Protein AF-A0A0Q9EBS8-F1 (afdb_monomer)

Solvent-accessible surface area (backbone atoms only — not comparable to full-atom values): 7338 Å² total; per-residue (Å²): 90,38,40,33,41,34,58,77,47,69,50,97,87,55,41,30,35,36,37,41,36,40,36,51,99,90,49,75,50,76,49,60,51,66,49,45,66,67,62,55,43,52,34,17,52,41,26,46,68,44,80,28,43,65,83,48,65,36,61,43,74,39,72,37,99,60,88,86,45,52,30,23,41,36,44,33,44,38,24,81,41,98,86,33,53,25,29,43,33,45,36,40,35,38,52,58,59,92,91,57,51,45,73,49,76,53,72,34,77,38,55,43,71,48,45,20,48,50,11,52,53,45,42,56,43,60,76,70,63,60,52,69,46,79,48,72,120

Structure (mmCIF, N/CA/C/O backbone):
data_AF-A0A0Q9EBS8-F1
#
_entry.id   AF-A0A0Q9EBS8-F1
#
loop_
_atom_site.group_PDB
_atom_site.id
_atom_site.type_symbol
_atom_site.label_atom_id
_atom_site.label_alt_id
_atom_site.label_comp_id
_atom_site.label_asym_id
_atom_site.label_entity_id
_atom_site.label_seq_id
_atom_site.pdbx_PDB_ins_code
_atom_site.Cartn_x
_atom_site.Cartn_y
_atom_site.Cartn_z
_atom_site.occupancy
_atom_site.B_iso_or_equiv
_atom_site.auth_seq_id
_atom_site.auth_comp_id
_atom_site.auth_asym_id
_atom_site.auth_atom_id
_atom_site.pdbx_PDB_model_num
ATOM 1 N N . MET A 1 1 ? -12.350 -4.636 0.056 1.00 90.31 1 MET A N 1
ATOM 2 C CA . MET A 1 1 ? -11.564 -4.380 -1.173 1.00 90.31 1 MET A CA 1
ATOM 3 C C . MET A 1 1 ? -10.613 -5.537 -1.409 1.00 90.31 1 MET A C 1
ATOM 5 O O . MET A 1 1 ? -9.926 -5.917 -0.472 1.00 90.31 1 MET A O 1
ATOM 9 N N . LYS A 1 2 ? -10.554 -6.061 -2.632 1.00 95.19 2 LYS A N 1
ATOM 10 C CA . LYS A 1 2 ? -9.521 -6.998 -3.068 1.00 95.19 2 LYS A CA 1
ATOM 11 C C . LYS A 1 2 ? -8.324 -6.219 -3.598 1.00 95.19 2 LYS A C 1
ATOM 13 O O . LYS A 1 2 ? -8.499 -5.296 -4.391 1.00 95.19 2 LYS A O 1
ATOM 18 N N . LEU A 1 3 ? -7.128 -6.584 -3.156 1.00 96.50 3 LEU A N 1
ATOM 19 C CA . LEU A 1 3 ? -5.865 -6.015 -3.612 1.00 96.50 3 LEU A CA 1
ATOM 20 C C . LEU A 1 3 ? -5.011 -7.114 -4.224 1.00 96.50 3 LEU A C 1
ATOM 22 O O . LEU A 1 3 ? -4.864 -8.185 -3.642 1.00 96.50 3 LEU A O 1
ATOM 26 N N . ARG A 1 4 ? -4.418 -6.837 -5.379 1.00 97.75 4 ARG A N 1
ATOM 27 C CA . ARG A 1 4 ? -3.381 -7.675 -5.970 1.00 97.75 4 ARG A CA 1
ATOM 28 C C . ARG A 1 4 ? -2.208 -6.816 -6.401 1.00 97.75 4 ARG A C 1
ATOM 30 O O . ARG A 1 4 ? -2.409 -5.801 -7.059 1.00 97.75 4 ARG A O 1
ATOM 37 N N . ILE A 1 5 ? -0.998 -7.230 -6.054 1.00 97.69 5 ILE A N 1
ATOM 38 C CA . ILE A 1 5 ? 0.237 -6.557 -6.456 1.00 97.69 5 ILE A CA 1
ATOM 39 C C . ILE A 1 5 ? 1.069 -7.558 -7.243 1.00 97.69 5 ILE A C 1
ATOM 41 O O . ILE A 1 5 ? 1.314 -8.663 -6.772 1.00 97.69 5 ILE A O 1
ATOM 45 N N . VAL A 1 6 ? 1.490 -7.171 -8.444 1.00 98.00 6 VAL A N 1
ATOM 46 C CA . VAL A 1 6 ? 2.331 -8.001 -9.309 1.00 98.00 6 VAL A CA 1
ATOM 47 C C . VAL A 1 6 ? 3.641 -7.278 -9.578 1.00 98.00 6 VAL A C 1
ATOM 49 O O . VAL A 1 6 ? 3.629 -6.174 -10.128 1.00 98.00 6 VAL A O 1
ATOM 52 N N . LYS A 1 7 ? 4.768 -7.905 -9.243 1.00 97.56 7 LYS A N 1
ATOM 53 C CA . LYS A 1 7 ? 6.100 -7.451 -9.643 1.00 97.56 7 LYS A CA 1
ATOM 54 C C . LYS A 1 7 ? 6.273 -7.702 -11.138 1.00 97.56 7 LYS A C 1
ATOM 56 O O . LYS A 1 7 ? 6.135 -8.825 -11.617 1.00 97.56 7 LYS A O 1
ATOM 61 N N . ARG A 1 8 ? 6.503 -6.634 -11.898 1.00 96.75 8 ARG A N 1
ATOM 62 C CA . ARG A 1 8 ? 6.651 -6.679 -13.361 1.00 96.75 8 ARG A CA 1
ATOM 63 C C . ARG A 1 8 ? 8.101 -6.716 -13.789 1.00 96.75 8 ARG A C 1
ATOM 65 O O . ARG A 1 8 ? 8.423 -7.367 -14.779 1.00 96.75 8 ARG A O 1
ATOM 72 N N . TRP A 1 9 ? 8.944 -6.021 -13.045 1.00 96.12 9 TRP A N 1
ATOM 73 C CA . TRP A 1 9 ? 10.348 -5.863 -13.355 1.00 96.12 9 TRP A CA 1
ATOM 74 C C . TRP A 1 9 ? 11.113 -5.450 -12.096 1.00 96.12 9 TRP A C 1
ATOM 76 O O . TRP A 1 9 ? 10.516 -4.951 -11.138 1.00 96.12 9 TRP A O 1
ATOM 86 N N . GLN A 1 10 ? 12.420 -5.680 -12.102 1.00 95.94 10 GLN A N 1
ATOM 87 C CA . GLN A 1 10 ? 13.341 -5.261 -11.060 1.00 95.94 10 GLN A CA 1
ATOM 88 C C . GLN A 1 10 ? 14.638 -4.784 -11.718 1.00 95.94 10 GLN A C 1
ATOM 90 O O . GLN A 1 10 ? 15.146 -5.465 -12.611 1.00 95.94 10 GLN A O 1
ATOM 95 N N . ASP A 1 11 ? 15.133 -3.633 -11.276 1.00 95.75 11 ASP A N 1
ATOM 96 C CA . ASP A 1 11 ? 16.417 -3.065 -11.680 1.00 95.75 11 ASP A CA 1
ATOM 97 C C . ASP A 1 11 ? 17.576 -3.665 -10.870 1.00 95.75 11 ASP A C 1
ATOM 99 O O . ASP A 1 11 ? 17.385 -4.232 -9.787 1.00 95.75 11 ASP A O 1
ATOM 103 N N . ASP A 1 12 ? 18.798 -3.468 -11.359 1.00 94.25 12 ASP A N 1
ATOM 104 C CA . ASP A 1 12 ? 20.033 -3.899 -10.699 1.00 94.25 12 ASP A CA 1
ATOM 105 C C . ASP A 1 12 ? 20.261 -3.181 -9.353 1.00 94.25 12 ASP A C 1
ATOM 107 O O . ASP A 1 12 ? 20.932 -3.717 -8.469 1.00 94.25 12 ASP A O 1
ATOM 111 N N . ASP A 1 13 ? 19.685 -1.986 -9.166 1.00 94.62 13 ASP A N 1
ATOM 112 C CA . ASP A 1 13 ? 19.756 -1.214 -7.917 1.00 94.62 13 ASP A CA 1
ATOM 113 C C . ASP A 1 13 ? 18.703 -1.630 -6.866 1.00 94.62 13 ASP A C 1
ATOM 115 O O . ASP A 1 13 ? 18.681 -1.096 -5.755 1.00 94.62 13 ASP A O 1
ATOM 119 N N . GLY A 1 14 ? 17.843 -2.599 -7.199 1.00 93.69 14 GLY A N 1
ATOM 120 C CA . GLY A 1 14 ? 16.781 -3.100 -6.330 1.00 93.69 14 GLY A CA 1
ATOM 121 C C . GLY A 1 14 ? 15.448 -2.357 -6.438 1.00 93.69 14 GLY A C 1
ATOM 122 O O . GLY A 1 14 ? 14.499 -2.740 -5.748 1.00 93.69 14 GLY A O 1
ATOM 123 N N . MET A 1 15 ? 15.328 -1.340 -7.294 1.00 96.12 15 MET A N 1
ATOM 124 C CA . MET A 1 15 ? 14.039 -0.735 -7.621 1.00 96.12 15 MET A CA 1
ATOM 125 C C . MET A 1 15 ? 13.142 -1.757 -8.328 1.00 96.12 15 MET A C 1
ATOM 127 O O . MET A 1 15 ? 13.577 -2.482 -9.219 1.00 96.12 15 MET A O 1
ATOM 131 N N . VAL A 1 16 ? 11.865 -1.811 -7.957 1.00 96.56 16 VAL A N 1
ATOM 132 C CA . VAL A 1 16 ? 10.878 -2.714 -8.557 1.00 96.56 16 VAL A CA 1
ATOM 133 C C . VAL A 1 16 ? 9.777 -1.935 -9.261 1.00 96.56 16 VAL A C 1
ATOM 135 O O . VAL A 1 16 ? 9.266 -0.945 -8.737 1.00 96.56 16 VAL A O 1
ATOM 138 N N . GLU A 1 17 ? 9.370 -2.413 -10.436 1.00 96.25 17 GLU A N 1
ATOM 139 C CA . GLU A 1 17 ? 8.110 -2.013 -11.061 1.00 96.25 17 GLU A CA 1
ATOM 140 C C . GLU A 1 17 ? 6.997 -2.907 -10.522 1.00 96.25 17 GLU A C 1
ATOM 142 O O . GLU A 1 17 ? 6.994 -4.124 -10.737 1.00 96.25 17 GLU A O 1
ATOM 147 N N . LEU A 1 18 ? 6.029 -2.298 -9.847 1.00 96.88 18 LEU A N 1
ATOM 148 C CA . LEU A 1 18 ? 4.858 -2.977 -9.323 1.00 96.88 18 LEU A CA 1
ATOM 149 C C . LEU A 1 18 ? 3.610 -2.535 -10.073 1.00 96.88 18 LEU A C 1
ATOM 151 O O . LEU A 1 18 ? 3.428 -1.372 -10.436 1.00 96.88 18 LEU A O 1
ATOM 155 N N . GLU A 1 19 ? 2.708 -3.484 -10.265 1.00 96.81 19 GLU A N 1
ATOM 156 C CA . GLU A 1 19 ? 1.376 -3.232 -10.772 1.00 96.81 19 GLU A CA 1
ATOM 157 C C . GLU A 1 19 ? 0.338 -3.607 -9.724 1.00 96.81 19 GLU A C 1
ATOM 159 O O . GLU A 1 19 ? 0.179 -4.780 -9.385 1.00 96.81 19 GLU A O 1
ATOM 164 N N . LEU A 1 20 ? -0.388 -2.602 -9.243 1.00 96.38 20 LEU A N 1
ATOM 165 C CA . LEU A 1 20 ? -1.472 -2.764 -8.291 1.00 96.38 20 LEU A CA 1
ATOM 166 C C . LEU A 1 20 ? -2.806 -2.830 -9.025 1.00 96.38 20 LEU A C 1
ATOM 168 O O . LEU A 1 20 ? -3.160 -1.941 -9.799 1.00 96.38 20 LEU A O 1
ATOM 172 N N . HIS A 1 21 ? -3.541 -3.894 -8.741 1.00 96.62 21 HIS A N 1
ATOM 173 C CA . HIS A 1 21 ? -4.935 -4.086 -9.096 1.00 96.62 21 HIS A CA 1
ATOM 174 C C . HIS A 1 21 ? -5.740 -3.987 -7.819 1.00 96.62 21 HIS A C 1
ATOM 176 O O . HIS A 1 21 ? -5.418 -4.634 -6.820 1.00 96.62 21 HIS A O 1
ATOM 182 N N . ALA A 1 22 ? -6.785 -3.184 -7.851 1.00 95.50 22 ALA A N 1
ATOM 183 C CA . ALA A 1 22 ? -7.632 -3.009 -6.697 1.00 95.50 22 ALA A CA 1
ATOM 184 C C . ALA A 1 22 ? -9.091 -2.987 -7.131 1.00 95.50 22 ALA A C 1
ATOM 186 O O . ALA A 1 22 ? -9.456 -2.335 -8.110 1.00 95.50 22 ALA A O 1
ATOM 187 N N . GLU A 1 23 ? -9.902 -3.756 -6.416 1.00 94.56 23 GLU A N 1
ATOM 188 C CA . GLU A 1 23 ? -11.279 -4.042 -6.788 1.00 94.56 23 GLU A CA 1
ATOM 189 C C . GLU A 1 23 ? -12.188 -3.956 -5.560 1.00 94.56 23 GLU A C 1
ATOM 191 O O . GLU A 1 23 ? -11.889 -4.428 -4.457 1.00 94.56 23 GLU A O 1
ATOM 196 N N . THR A 1 24 ? -13.323 -3.312 -5.757 1.00 89.94 24 THR A N 1
ATOM 197 C CA . THR A 1 24 ? -14.466 -3.290 -4.851 1.00 89.94 24 THR A CA 1
ATOM 198 C C . THR A 1 24 ? -15.679 -3.807 -5.617 1.00 89.94 24 THR A C 1
ATOM 200 O O . THR A 1 24 ? -15.575 -4.149 -6.790 1.00 89.94 24 THR A O 1
ATOM 203 N N . ARG A 1 25 ? -16.850 -3.831 -4.979 1.00 88.56 25 ARG A N 1
ATOM 204 C CA . ARG A 1 25 ? -18.089 -4.230 -5.654 1.00 88.56 25 ARG A CA 1
ATOM 205 C C . ARG A 1 25 ? -18.393 -3.386 -6.900 1.00 88.56 25 ARG A C 1
ATOM 207 O O . ARG A 1 25 ? -18.914 -3.920 -7.872 1.00 88.56 25 ARG A O 1
ATOM 214 N N . ASP A 1 26 ? -18.080 -2.093 -6.846 1.00 90.12 26 ASP A N 1
ATOM 215 C CA . ASP A 1 26 ? -18.542 -1.115 -7.837 1.00 90.12 26 ASP A CA 1
ATOM 216 C C . ASP A 1 26 ? -17.402 -0.535 -8.691 1.00 90.12 26 ASP A C 1
ATOM 218 O O . ASP A 1 26 ? -17.650 0.086 -9.723 1.00 90.12 26 ASP A O 1
ATOM 222 N N . TYR A 1 27 ? -16.148 -0.740 -8.282 1.00 89.25 27 TYR A N 1
ATOM 223 C CA . TYR A 1 27 ? -14.978 -0.117 -8.901 1.00 89.25 27 TYR A CA 1
ATOM 224 C C . TYR A 1 27 ? -13.830 -1.104 -9.046 1.00 89.25 27 TYR A C 1
ATOM 226 O O . TYR A 1 27 ? -13.535 -1.850 -8.114 1.00 89.25 27 TYR A O 1
ATOM 234 N N . ALA A 1 28 ? -13.121 -1.018 -10.170 1.00 92.38 28 ALA A N 1
ATOM 235 C CA . ALA A 1 28 ? -11.846 -1.681 -10.389 1.00 92.38 28 ALA A CA 1
ATOM 236 C C . ALA A 1 28 ? -10.838 -0.676 -10.955 1.00 92.38 28 ALA A C 1
ATOM 238 O O . ALA A 1 28 ? -11.171 0.130 -11.826 1.00 92.38 28 ALA A O 1
ATOM 239 N N . THR A 1 29 ? -9.601 -0.727 -10.471 1.00 93.12 29 THR A N 1
ATOM 240 C CA . THR A 1 29 ? -8.505 0.091 -10.988 1.00 93.12 29 THR A CA 1
ATOM 241 C C . THR A 1 29 ? -7.221 -0.715 -11.110 1.00 93.12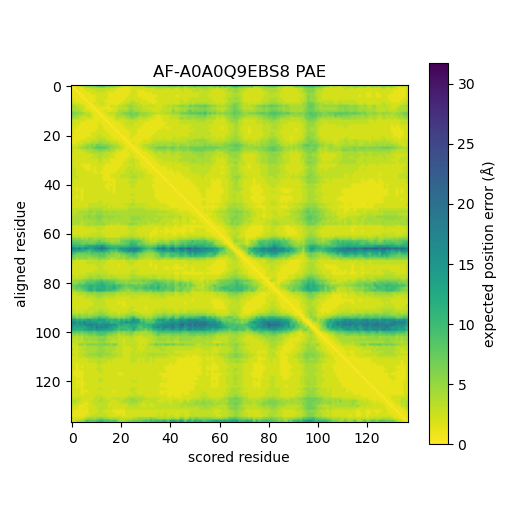 29 THR A C 1
ATOM 243 O O . THR A 1 29 ? -7.001 -1.698 -10.399 1.00 93.12 29 THR A O 1
ATOM 246 N N . ARG A 1 30 ? -6.364 -0.274 -12.030 1.00 93.69 30 ARG A N 1
ATOM 247 C CA . ARG A 1 30 ? -5.026 -0.805 -12.264 1.00 93.69 30 ARG A CA 1
ATOM 248 C C . ARG A 1 30 ? -4.063 0.366 -12.372 1.00 93.69 30 ARG A C 1
ATOM 250 O O . ARG A 1 30 ? -4.256 1.238 -13.217 1.00 93.69 30 ARG A O 1
ATOM 257 N N . SER A 1 31 ? -3.007 0.352 -11.569 1.00 92.69 31 SER A N 1
ATOM 258 C CA . SER A 1 31 ? -1.955 1.366 -11.608 1.00 92.69 31 SER A CA 1
ATOM 259 C C . SER A 1 31 ? -0.581 0.721 -11.550 1.00 92.69 31 SER A C 1
ATOM 261 O O . SER A 1 31 ? -0.393 -0.295 -10.884 1.00 92.69 31 SER A O 1
ATOM 263 N N . ARG A 1 32 ? 0.384 1.324 -12.243 1.00 92.88 32 ARG A N 1
ATOM 264 C CA . ARG A 1 32 ? 1.799 0.951 -12.167 1.00 92.88 32 ARG A CA 1
ATOM 265 C C . ARG A 1 32 ? 2.561 2.000 -11.383 1.00 92.88 32 ARG A C 1
ATOM 267 O O . ARG A 1 32 ? 2.184 3.169 -11.408 1.00 92.88 32 ARG A O 1
ATOM 274 N N . PHE A 1 33 ? 3.600 1.580 -10.683 1.00 93.44 33 PHE A N 1
ATOM 275 C CA . PHE A 1 33 ? 4.495 2.470 -9.958 1.00 93.44 33 PHE A CA 1
ATOM 276 C C . PHE A 1 33 ? 5.842 1.790 -9.735 1.00 93.44 33 PHE A C 1
ATOM 278 O O . PHE A 1 33 ? 5.955 0.566 -9.797 1.00 93.44 33 PHE A O 1
ATOM 285 N N . TYR A 1 34 ? 6.851 2.610 -9.471 1.00 94.44 34 TYR A N 1
ATOM 286 C CA . TYR A 1 34 ? 8.197 2.168 -9.140 1.00 94.44 34 TYR A CA 1
ATOM 287 C C . TYR A 1 34 ? 8.452 2.474 -7.668 1.00 94.44 34 TYR A C 1
ATOM 289 O O . TYR A 1 34 ? 8.036 3.524 -7.179 1.00 94.44 34 TYR A O 1
ATOM 297 N N . THR A 1 35 ? 9.080 1.550 -6.951 1.00 96.00 35 THR A N 1
ATOM 298 C CA . THR A 1 35 ? 9.417 1.726 -5.534 1.00 96.00 35 THR A CA 1
ATOM 299 C C . THR A 1 35 ? 10.621 0.870 -5.167 1.00 96.00 35 THR A C 1
ATOM 301 O O . THR A 1 35 ? 11.018 -0.009 -5.929 1.00 96.00 35 THR A O 1
ATOM 304 N N . TYR A 1 36 ? 11.170 1.097 -3.979 1.00 96.12 36 TYR A N 1
ATOM 305 C CA . TYR A 1 36 ? 12.125 0.185 -3.366 1.00 96.12 36 TYR A CA 1
ATOM 306 C C . TYR A 1 36 ? 11.401 -0.693 -2.330 1.00 96.12 36 TYR A C 1
ATOM 308 O O . TYR A 1 36 ? 10.543 -0.188 -1.594 1.00 96.12 36 TYR A O 1
ATOM 316 N N . PRO A 1 37 ? 11.716 -2.001 -2.241 1.00 95.25 37 PRO A N 1
ATOM 317 C CA . PRO A 1 37 ? 11.043 -2.914 -1.316 1.00 95.25 37 PRO A CA 1
ATOM 318 C C . PRO A 1 37 ? 11.066 -2.473 0.155 1.00 95.25 37 PRO A C 1
ATOM 320 O O . PRO A 1 37 ? 10.123 -2.764 0.886 1.00 95.25 37 PRO A O 1
ATOM 323 N N . ASP A 1 38 ? 12.088 -1.735 0.598 1.00 96.88 38 ASP A N 1
ATOM 324 C CA . ASP A 1 38 ? 12.203 -1.219 1.969 1.00 96.88 38 ASP A CA 1
ATOM 325 C C . ASP A 1 38 ? 11.126 -0.171 2.303 1.00 96.88 38 ASP A C 1
ATOM 327 O O . ASP A 1 38 ? 10.614 -0.134 3.426 1.00 96.88 38 ASP A O 1
ATOM 331 N N . ARG A 1 39 ? 10.728 0.654 1.325 1.00 97.00 39 ARG A N 1
ATOM 332 C CA . ARG A 1 39 ? 9.638 1.626 1.492 1.00 97.00 39 ARG A CA 1
ATOM 333 C C . ARG A 1 39 ? 8.302 0.921 1.660 1.00 97.00 39 ARG A C 1
ATOM 335 O O . ARG A 1 39 ? 7.522 1.285 2.542 1.00 97.00 39 ARG A O 1
ATOM 342 N N . LEU A 1 40 ? 8.059 -0.1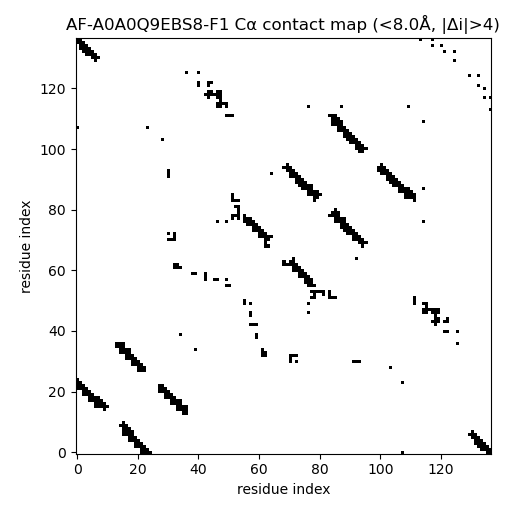06 0.848 1.00 96.69 40 LEU A N 1
ATOM 343 C CA . LEU A 1 40 ? 6.852 -0.916 0.956 1.00 96.69 40 LEU A CA 1
ATOM 344 C C . LEU A 1 40 ? 6.840 -1.740 2.252 1.00 96.69 40 LEU A C 1
ATOM 346 O O . LEU A 1 40 ? 5.796 -1.852 2.890 1.00 96.69 40 LEU A O 1
ATOM 350 N N . MET A 1 41 ? 8.003 -2.235 2.688 1.00 98.06 41 MET A N 1
ATOM 351 C CA . MET A 1 41 ? 8.166 -2.943 3.960 1.00 98.06 41 MET A CA 1
ATOM 352 C C . MET A 1 41 ? 7.835 -2.048 5.156 1.00 98.06 41 MET A C 1
ATOM 354 O O . MET A 1 41 ? 7.102 -2.457 6.054 1.00 98.06 41 MET A O 1
ATOM 358 N N . ARG A 1 42 ? 8.314 -0.797 5.159 1.00 98.38 42 ARG A N 1
ATOM 359 C CA . ARG A 1 42 ? 7.985 0.173 6.214 1.00 98.38 42 ARG A CA 1
ATOM 360 C C . ARG A 1 42 ? 6.480 0.377 6.335 1.00 98.38 42 ARG A C 1
ATOM 362 O O . ARG A 1 42 ? 5.939 0.274 7.429 1.00 98.38 42 ARG A O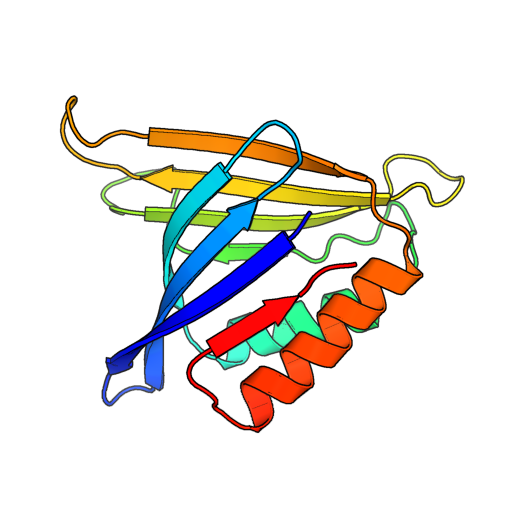 1
ATOM 369 N N . PHE A 1 43 ? 5.807 0.599 5.209 1.00 98.44 43 PHE A N 1
ATOM 370 C CA . PHE A 1 43 ? 4.355 0.723 5.190 1.00 98.44 43 PHE A CA 1
ATOM 371 C C . PHE A 1 43 ? 3.656 -0.552 5.681 1.00 98.44 43 PHE A C 1
ATOM 373 O O . PHE A 1 43 ? 2.700 -0.470 6.447 1.00 98.44 43 PHE A O 1
ATOM 380 N N . ALA A 1 44 ? 4.136 -1.734 5.286 1.00 98.38 44 ALA A N 1
ATOM 381 C CA . ALA A 1 44 ? 3.571 -3.000 5.741 1.00 98.38 44 ALA A CA 1
ATOM 382 C C . ALA A 1 44 ? 3.638 -3.140 7.273 1.00 98.38 44 ALA A C 1
ATOM 384 O O . ALA A 1 44 ? 2.647 -3.534 7.887 1.00 98.38 44 ALA A O 1
ATOM 385 N N . HIS A 1 45 ? 4.749 -2.738 7.897 1.00 98.62 45 HIS A N 1
ATOM 386 C CA . HIS A 1 45 ? 4.865 -2.683 9.357 1.00 98.62 45 HIS A CA 1
ATOM 387 C C . HIS A 1 45 ? 3.932 -1.644 9.989 1.00 98.62 45 HIS A C 1
ATOM 389 O O . HIS A 1 45 ? 3.247 -1.961 10.957 1.00 98.62 45 HIS A O 1
ATOM 395 N N . GLU A 1 46 ? 3.814 -0.446 9.410 1.00 98.50 46 GLU A N 1
ATOM 396 C CA . GLU A 1 46 ? 2.856 0.562 9.888 1.00 98.50 46 GLU A CA 1
ATOM 397 C C . GLU A 1 46 ? 1.402 0.052 9.848 1.00 98.50 46 GLU A C 1
ATOM 399 O O . GLU A 1 46 ? 0.599 0.401 10.711 1.00 98.50 46 GLU A O 1
ATOM 404 N N . LEU A 1 47 ? 1.047 -0.798 8.875 1.00 98.38 47 LEU A N 1
ATOM 405 C CA . LEU A 1 47 ? -0.262 -1.456 8.835 1.00 98.38 47 LEU A CA 1
ATOM 406 C C . LEU A 1 47 ? -0.419 -2.536 9.913 1.00 98.38 47 LEU A C 1
ATOM 408 O O . LEU A 1 47 ? -1.515 -2.687 10.455 1.00 98.38 47 LEU A O 1
ATOM 412 N N . VAL A 1 48 ? 0.640 -3.288 10.230 1.00 98.56 48 VAL A N 1
ATOM 413 C CA . VAL A 1 48 ? 0.627 -4.257 11.342 1.00 98.56 48 VAL A CA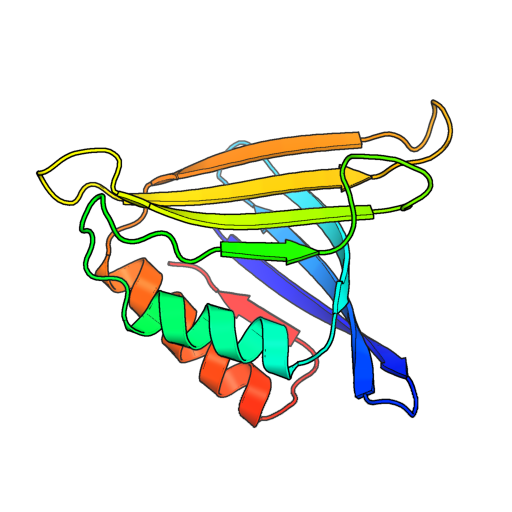 1
ATOM 414 C C . VAL A 1 48 ? 0.353 -3.547 12.666 1.00 98.56 48 VAL A C 1
ATOM 416 O O . VAL A 1 48 ? -0.472 -4.024 13.440 1.00 98.56 48 VAL A O 1
ATOM 419 N N . ASP A 1 49 ? 0.974 -2.388 12.877 1.00 97.94 49 ASP A N 1
ATOM 420 C CA . ASP A 1 49 ? 0.866 -1.617 14.119 1.00 97.94 49 ASP A CA 1
ATOM 421 C C . ASP A 1 49 ? -0.352 -0.675 14.158 1.00 97.94 49 ASP A C 1
ATOM 423 O O . ASP A 1 49 ? -0.567 0.030 15.146 1.00 97.94 49 ASP A O 1
ATOM 427 N N . PHE A 1 50 ? -1.170 -0.651 13.100 1.00 97.75 50 PHE A N 1
ATOM 428 C CA . PHE A 1 50 ? -2.356 0.200 13.025 1.00 97.75 50 PHE A CA 1
ATOM 429 C C . PHE A 1 50 ? -3.351 -0.148 14.141 1.00 97.75 50 PHE A C 1
ATOM 431 O O . PHE A 1 50 ? -3.917 -1.241 14.164 1.00 97.75 50 PHE A O 1
ATOM 438 N N . SER A 1 51 ? -3.596 0.795 15.050 1.00 96.06 51 SER A N 1
ATOM 439 C CA . SER A 1 51 ? -4.424 0.597 16.245 1.00 96.06 51 SER A CA 1
ATOM 440 C C . SER A 1 51 ? -5.887 1.010 16.056 1.00 96.06 51 SER A C 1
ATOM 442 O O . SER A 1 51 ? -6.730 0.721 16.904 1.00 96.06 51 SER A O 1
ATOM 444 N N . GLY A 1 52 ? -6.202 1.697 14.953 1.00 94.94 52 GLY A N 1
ATOM 445 C CA . GLY A 1 52 ? -7.512 2.316 14.736 1.00 94.94 52 GLY A CA 1
ATOM 446 C C . GLY A 1 52 ? -7.671 3.661 15.450 1.00 94.94 52 GLY A C 1
ATOM 447 O O . GLY A 1 52 ? -8.778 4.195 15.522 1.00 94.94 52 GLY A O 1
ATOM 448 N N . ALA A 1 53 ? -6.585 4.238 15.973 1.00 94.75 53 ALA A N 1
ATOM 449 C CA . ALA A 1 53 ? -6.605 5.597 16.488 1.00 94.75 53 ALA A CA 1
ATOM 450 C C . ALA A 1 53 ? -6.638 6.603 15.329 1.00 94.75 53 ALA A C 1
ATOM 452 O O . ALA A 1 53 ? -5.985 6.431 14.302 1.00 94.75 53 ALA A O 1
ATOM 453 N N . THR A 1 54 ? -7.329 7.732 15.499 1.00 92.56 54 THR A N 1
ATOM 454 C CA . THR A 1 54 ? -7.352 8.796 14.475 1.00 92.56 54 THR A CA 1
ATOM 455 C C . THR A 1 54 ? -5.988 9.457 14.259 1.00 92.56 54 THR A C 1
ATOM 457 O O . THR A 1 54 ? -5.819 10.194 13.290 1.00 92.56 54 THR A O 1
ATOM 460 N N . ALA A 1 55 ? -5.037 9.249 15.173 1.00 93.19 55 ALA A N 1
ATOM 461 C CA . ALA A 1 55 ? -3.652 9.684 15.023 1.00 93.19 55 ALA A CA 1
ATOM 462 C C . ALA A 1 55 ? -2.839 8.752 14.108 1.00 93.19 55 ALA A C 1
ATOM 464 O O . ALA A 1 55 ? -1.838 9.194 13.548 1.00 93.19 55 ALA A O 1
ATOM 465 N N . ASP A 1 56 ? -3.285 7.507 13.914 1.00 93.81 56 ASP A N 1
ATOM 466 C CA . ASP A 1 56 ? -2.614 6.558 13.037 1.00 93.81 56 ASP A CA 1
ATOM 467 C C . ASP A 1 56 ? -2.820 6.981 11.581 1.00 93.81 56 ASP A C 1
ATOM 469 O O . ASP A 1 56 ? -3.945 7.214 11.114 1.00 93.81 56 ASP A O 1
ATOM 473 N N . ARG A 1 57 ? -1.703 7.115 10.862 1.00 94.00 57 ARG A N 1
ATOM 474 C CA . ARG A 1 57 ? -1.669 7.532 9.458 1.00 94.00 57 ARG A CA 1
ATOM 475 C C . ARG A 1 57 ? -0.696 6.695 8.604 1.00 94.00 57 ARG A C 1
ATOM 477 O O . ARG A 1 57 ? 0.104 7.310 7.898 1.00 94.00 57 ARG A O 1
ATOM 484 N N . PRO A 1 58 ? -0.743 5.342 8.618 1.00 97.69 58 PRO A N 1
ATOM 485 C CA . PRO A 1 58 ? 0.056 4.543 7.690 1.00 97.69 58 PRO A CA 1
ATOM 486 C C . PRO A 1 58 ? -0.205 4.987 6.256 1.00 97.69 58 PRO A C 1
ATOM 488 O O . PRO A 1 58 ? -1.361 5.017 5.812 1.00 97.69 58 PRO A O 1
ATOM 491 N N . CYS A 1 59 ? 0.851 5.356 5.538 1.00 97.94 59 CYS A N 1
ATOM 492 C CA . CYS A 1 59 ? 0.720 5.933 4.208 1.00 97.94 59 CYS A CA 1
ATOM 493 C C . CYS A 1 59 ? 1.885 5.521 3.319 1.00 97.94 59 CYS A C 1
ATOM 495 O O . CYS A 1 59 ? 3.024 5.937 3.516 1.00 97.94 59 CYS A O 1
ATOM 497 N N . PHE A 1 60 ? 1.564 4.761 2.281 1.00 97.88 60 PHE A N 1
ATOM 498 C CA . PHE A 1 60 ? 2.466 4.509 1.175 1.00 97.88 60 PHE A CA 1
ATOM 499 C C . PHE A 1 60 ? 2.136 5.456 0.032 1.00 97.88 60 PHE A C 1
ATOM 501 O O . PHE A 1 60 ? 0.990 5.514 -0.414 1.00 97.88 60 PHE A O 1
ATOM 508 N N . GLU A 1 61 ? 3.135 6.188 -0.446 1.00 96.75 61 GLU A N 1
ATOM 509 C CA . GLU A 1 61 ? 2.983 7.125 -1.552 1.00 96.75 61 GLU A CA 1
ATOM 510 C C . GLU A 1 61 ? 4.204 7.074 -2.471 1.00 96.75 61 GLU A C 1
ATOM 512 O O . GLU A 1 61 ? 5.347 7.173 -2.009 1.00 96.75 61 GLU A O 1
ATOM 517 N N . GLU A 1 62 ? 3.946 6.920 -3.771 1.00 94.94 62 GLU A N 1
ATOM 518 C CA . GLU A 1 62 ? 4.968 6.895 -4.817 1.00 94.94 62 GLU A CA 1
ATOM 519 C C . GLU A 1 62 ? 4.593 7.770 -6.007 1.00 94.94 62 GLU A C 1
ATOM 521 O O . GLU A 1 62 ? 3.422 7.894 -6.383 1.00 94.94 62 GLU A O 1
ATOM 526 N N . GLY A 1 63 ? 5.623 8.345 -6.630 1.00 90.12 63 GLY A N 1
ATOM 527 C CA . GLY A 1 63 ? 5.485 9.325 -7.701 1.00 90.12 63 GLY A CA 1
ATOM 528 C C . GLY A 1 63 ? 5.115 10.714 -7.181 1.00 90.12 63 GLY A C 1
ATOM 529 O O . GLY A 1 63 ? 5.397 11.069 -6.039 1.00 90.12 63 GLY A O 1
ATOM 530 N N . SER A 1 64 ? 4.484 11.525 -8.031 1.00 84.25 64 SER A N 1
ATOM 531 C CA . SER A 1 64 ? 4.051 12.874 -7.659 1.00 84.25 64 SER A CA 1
ATOM 532 C C . SER A 1 64 ? 2.761 13.275 -8.367 1.00 84.25 64 SER A C 1
ATOM 534 O O . SER A 1 64 ? 2.575 13.016 -9.559 1.00 84.25 64 SER A O 1
ATOM 536 N N . GLN A 1 65 ? 1.885 13.972 -7.639 1.00 79.38 65 GLN A N 1
ATOM 537 C CA . GLN A 1 65 ? 0.746 14.677 -8.227 1.00 79.38 65 GLN A CA 1
ATOM 538 C C . GLN A 1 65 ? 1.159 15.955 -8.966 1.00 79.38 65 GLN A C 1
ATOM 540 O O . GLN A 1 65 ? 0.313 16.596 -9.583 1.00 79.38 65 GLN A O 1
ATOM 545 N N . GLU A 1 66 ? 2.428 16.342 -8.935 1.00 76.25 66 GLU A N 1
ATOM 546 C CA . GLU A 1 66 ? 2.953 17.550 -9.560 1.00 76.25 66 GLU A CA 1
ATOM 547 C C . GLU A 1 66 ? 4.113 17.209 -10.509 1.00 76.25 66 GLU A C 1
ATOM 549 O O . GLU A 1 66 ? 4.818 16.211 -10.350 1.00 76.25 66 GLU A O 1
ATOM 554 N N . GLY A 1 67 ? 4.310 18.034 -11.539 1.00 70.69 67 GLY A N 1
ATOM 555 C CA . GLY A 1 67 ? 5.399 17.851 -12.501 1.00 70.69 67 GLY A CA 1
ATOM 556 C C . GLY A 1 67 ? 5.171 16.737 -13.534 1.00 70.69 67 GLY A C 1
ATOM 557 O O . GLY A 1 67 ? 4.054 16.536 -14.024 1.00 70.69 67 GLY A O 1
ATOM 558 N N . THR A 1 68 ? 6.267 16.068 -13.911 1.00 72.00 68 THR A N 1
ATOM 559 C CA . THR A 1 68 ? 6.390 15.169 -15.077 1.00 72.00 68 THR A CA 1
ATOM 560 C C . THR A 1 68 ? 6.230 13.679 -14.758 1.00 72.00 68 THR A C 1
ATOM 562 O O . THR A 1 68 ? 6.404 12.851 -15.650 1.00 72.00 68 THR A O 1
ATOM 565 N N . SER A 1 69 ? 5.899 13.312 -13.515 1.00 77.06 69 SER A N 1
ATOM 566 C CA . SER A 1 69 ? 5.731 11.902 -13.131 1.00 77.06 69 SER A CA 1
ATOM 567 C C . SER A 1 69 ? 4.575 11.253 -13.897 1.00 77.06 69 SER A C 1
ATOM 569 O O . SER A 1 69 ? 3.447 11.736 -13.842 1.00 77.06 69 SER A O 1
ATOM 571 N N . ALA A 1 70 ? 4.833 10.143 -14.591 1.00 83.12 70 ALA A N 1
ATOM 572 C CA . ALA A 1 70 ? 3.807 9.434 -15.363 1.00 83.12 70 ALA A CA 1
ATOM 573 C C . ALA A 1 70 ? 2.753 8.751 -14.472 1.00 83.12 70 ALA A C 1
ATOM 575 O O . ALA A 1 70 ? 1.604 8.587 -14.877 1.00 83.12 70 ALA A O 1
ATOM 576 N N . TYR A 1 71 ? 3.125 8.388 -13.245 1.00 88.25 71 TYR A N 1
ATOM 577 C CA . TYR A 1 71 ? 2.254 7.697 -12.303 1.00 88.25 71 TYR A CA 1
ATOM 578 C C . TYR A 1 71 ? 2.367 8.313 -10.913 1.00 88.25 71 TYR A C 1
ATOM 580 O O . TYR A 1 71 ? 3.439 8.759 -10.501 1.00 88.25 71 TYR A O 1
ATOM 588 N N . TRP A 1 72 ? 1.252 8.312 -10.194 1.00 93.56 72 TRP A N 1
ATOM 589 C CA . TRP A 1 72 ? 1.184 8.588 -8.770 1.00 93.56 72 TRP A CA 1
ATOM 590 C C . TRP A 1 72 ? 0.217 7.606 -8.125 1.00 93.56 72 TRP A C 1
ATOM 592 O O . TRP A 1 72 ? -0.864 7.346 -8.662 1.00 93.56 72 TRP A O 1
ATOM 602 N N . ILE A 1 73 ? 0.603 7.066 -6.978 1.00 95.50 73 ILE A N 1
ATOM 603 C CA . ILE A 1 73 ? -0.230 6.182 -6.172 1.00 95.50 73 ILE A CA 1
ATOM 604 C C . ILE A 1 73 ? -0.092 6.561 -4.707 1.00 95.50 73 ILE A C 1
ATOM 606 O O . ILE A 1 73 ? 1.001 6.857 -4.231 1.00 95.50 73 ILE A O 1
ATOM 610 N N . ARG A 1 74 ? -1.207 6.485 -3.987 1.00 97.00 74 ARG A N 1
ATOM 611 C CA . ARG A 1 74 ? -1.245 6.552 -2.537 1.00 97.00 74 ARG A CA 1
ATOM 612 C C . ARG A 1 74 ? -2.181 5.491 -1.987 1.00 97.00 74 ARG A C 1
ATOM 614 O O . ARG A 1 74 ? -3.348 5.438 -2.374 1.00 97.00 74 ARG A O 1
ATOM 621 N N . LEU A 1 75 ? -1.680 4.697 -1.051 1.00 97.44 75 LEU A N 1
ATOM 622 C CA . LEU A 1 75 ? -2.453 3.743 -0.268 1.00 97.44 75 LEU A CA 1
ATOM 623 C C . LEU A 1 75 ? -2.312 4.115 1.208 1.00 97.44 75 LEU A C 1
ATOM 625 O O . LEU A 1 75 ? -1.197 4.210 1.716 1.00 97.44 75 LEU A O 1
ATOM 629 N N . ARG A 1 76 ? -3.430 4.352 1.898 1.00 97.56 76 ARG A N 1
ATOM 630 C CA . ARG A 1 76 ? -3.397 4.747 3.313 1.00 97.56 76 ARG A CA 1
ATOM 631 C C . ARG A 1 76 ? -4.519 4.136 4.133 1.00 97.56 76 ARG A C 1
ATOM 633 O O . ARG A 1 76 ? -5.655 4.056 3.663 1.00 97.56 76 ARG A O 1
ATOM 640 N N . ALA A 1 77 ? -4.193 3.763 5.364 1.00 97.62 77 ALA A N 1
ATOM 641 C CA . ALA A 1 77 ? -5.158 3.341 6.370 1.00 97.62 77 ALA A CA 1
ATOM 642 C C . ALA A 1 77 ? -5.532 4.531 7.261 1.00 97.62 77 ALA A C 1
ATOM 644 O O . ALA A 1 77 ? -4.676 5.337 7.629 1.00 97.62 77 ALA A O 1
ATOM 645 N N . LEU A 1 78 ? -6.817 4.669 7.581 1.00 96.44 78 LEU A N 1
ATOM 646 C CA . LEU A 1 78 ? -7.333 5.776 8.386 1.00 96.44 78 LEU A CA 1
ATOM 647 C C . LEU A 1 78 ? -8.470 5.286 9.279 1.00 96.44 78 LEU A C 1
ATOM 649 O O . LEU A 1 78 ? -9.391 4.645 8.783 1.00 96.44 78 LEU A O 1
ATOM 653 N N . ALA A 1 79 ? -8.467 5.682 10.551 1.00 95.44 79 ALA A N 1
ATOM 654 C CA . ALA A 1 79 ? -9.685 5.718 11.354 1.00 95.44 79 ALA A CA 1
ATOM 655 C C . ALA A 1 79 ? -10.419 7.042 11.101 1.00 95.44 79 ALA A C 1
ATOM 657 O O . ALA A 1 79 ? -9.796 8.115 11.129 1.00 95.44 79 ALA A O 1
ATOM 658 N N . PHE A 1 80 ? -11.722 6.974 10.821 1.00 91.12 80 PHE A N 1
ATOM 659 C CA . PHE A 1 80 ? -12.545 8.144 10.490 1.00 91.12 80 PHE A CA 1
ATOM 660 C C . PHE A 1 80 ? -13.419 8.631 11.650 1.00 91.12 80 PHE A C 1
ATOM 662 O O . PHE A 1 80 ? -14.006 9.709 11.556 1.00 91.12 80 PHE A O 1
ATOM 669 N N . ASP A 1 81 ? -13.458 7.901 12.764 1.00 87.94 81 ASP A N 1
ATOM 670 C CA . ASP A 1 81 ? -14.026 8.379 14.019 1.00 87.94 81 ASP A CA 1
ATOM 671 C C . ASP A 1 81 ? -13.300 7.812 15.251 1.00 87.94 81 ASP A C 1
ATOM 673 O O . ASP A 1 81 ? -12.419 6.958 15.159 1.00 87.94 81 ASP A O 1
ATOM 677 N N . ALA A 1 82 ? -13.670 8.310 16.434 1.00 85.56 82 ALA A N 1
ATOM 678 C CA . ALA A 1 82 ? -13.098 7.876 17.709 1.00 85.56 82 ALA A CA 1
ATOM 679 C C . ALA A 1 82 ? -13.590 6.489 18.173 1.00 85.56 82 ALA A C 1
ATOM 681 O O . ALA A 1 82 ? -13.185 6.030 19.238 1.00 85.56 82 ALA A O 1
ATOM 682 N N . ARG A 1 83 ? -14.487 5.837 17.419 1.00 84.44 83 ARG A N 1
ATOM 683 C CA . ARG A 1 83 ? -14.989 4.486 17.714 1.00 84.44 83 ARG A CA 1
ATOM 684 C C . ARG A 1 83 ? -14.140 3.405 17.047 1.00 84.44 83 ARG A C 1
ATOM 686 O O . ARG A 1 83 ? -14.386 2.229 17.289 1.00 84.44 83 ARG A O 1
ATOM 693 N N . GLY A 1 84 ? -13.143 3.800 16.253 1.00 83.31 84 GLY A N 1
ATOM 694 C CA . GLY A 1 84 ? -12.232 2.888 15.570 1.00 83.31 84 GLY A CA 1
ATOM 695 C C . GLY A 1 84 ? -12.739 2.430 14.207 1.00 83.31 84 GLY A C 1
ATOM 696 O O . GLY A 1 84 ? -12.104 1.568 13.594 1.00 83.31 84 GLY A O 1
ATOM 697 N N . HIS A 1 85 ? -13.836 3.004 13.694 1.00 92.19 85 HIS A N 1
ATOM 698 C CA . HIS A 1 85 ? -14.243 2.701 12.329 1.00 92.19 85 HIS A CA 1
ATOM 699 C C . HIS A 1 85 ? -13.158 3.174 11.368 1.00 92.19 85 HIS A C 1
ATOM 701 O O . HIS A 1 85 ? -12.706 4.326 11.409 1.00 92.19 85 HIS A O 1
ATOM 707 N N . SER A 1 86 ? -12.710 2.245 10.534 1.00 96.31 86 SER A N 1
ATOM 708 C CA . SER A 1 86 ? -11.496 2.392 9.753 1.00 96.31 86 SER A CA 1
ATOM 709 C C . SER A 1 86 ? -11.750 2.100 8.284 1.00 96.31 86 SER A C 1
ATOM 711 O O . SER A 1 86 ? -12.729 1.464 7.891 1.00 96.31 86 SER A O 1
ATOM 713 N N . LEU A 1 87 ? -10.870 2.627 7.445 1.00 95.50 87 LEU A N 1
ATOM 714 C CA . LEU A 1 87 ? -10.919 2.439 6.009 1.00 95.50 87 LEU A CA 1
ATOM 715 C C . LEU A 1 87 ? -9.518 2.292 5.434 1.00 95.50 87 LEU A C 1
ATOM 717 O O . LEU A 1 87 ? -8.532 2.773 5.999 1.00 95.50 87 LEU A O 1
ATOM 721 N N . LEU A 1 88 ? -9.466 1.668 4.265 1.00 96.50 88 LEU A N 1
ATOM 722 C CA . LEU A 1 88 ? -8.309 1.672 3.388 1.00 96.50 88 LEU A CA 1
ATOM 723 C C . LEU A 1 88 ? -8.664 2.486 2.146 1.00 96.50 88 LEU A C 1
ATOM 725 O O . LEU A 1 88 ? -9.635 2.177 1.450 1.00 96.50 88 LEU A O 1
ATOM 729 N N . GLN A 1 89 ? -7.898 3.543 1.895 1.00 96.38 89 GLN A N 1
ATOM 730 C CA . GLN A 1 89 ? -8.093 4.429 0.753 1.00 96.38 89 GLN A CA 1
ATOM 731 C C . GLN A 1 89 ? -7.000 4.213 -0.281 1.00 96.38 89 GLN A C 1
ATOM 733 O O . GLN A 1 89 ? -5.814 4.257 0.056 1.00 96.38 89 GLN A O 1
ATOM 738 N N . LEU A 1 90 ? -7.413 4.061 -1.537 1.00 96.25 90 LEU A N 1
ATOM 739 C CA . LEU A 1 90 ? -6.534 4.050 -2.693 1.00 96.25 90 LEU A CA 1
ATOM 740 C C . LEU A 1 90 ? -6.803 5.284 -3.548 1.00 96.25 90 LEU A C 1
ATOM 742 O O . LEU A 1 90 ? -7.920 5.506 -4.013 1.00 96.25 90 LEU A O 1
ATOM 746 N N . SER A 1 91 ? -5.746 6.040 -3.813 1.00 95.94 91 SER A N 1
ATOM 747 C CA . SER A 1 91 ? -5.759 7.129 -4.777 1.00 95.94 91 SER A CA 1
ATOM 748 C C . SER A 1 91 ? -4.689 6.867 -5.840 1.00 95.94 91 SER A C 1
ATOM 750 O O . SER A 1 91 ? -3.559 6.520 -5.508 1.00 95.94 91 SER A O 1
ATOM 752 N N . THR A 1 92 ? -5.022 7.017 -7.121 1.00 94.00 92 THR A N 1
ATOM 753 C CA . THR A 1 92 ? -4.072 6.860 -8.233 1.00 94.00 92 THR A CA 1
ATOM 754 C C . THR A 1 92 ? -4.275 7.948 -9.274 1.00 94.00 92 THR A C 1
ATOM 756 O O . THR A 1 92 ? -5.393 8.410 -9.505 1.00 94.00 92 THR A O 1
ATOM 759 N N . VAL A 1 93 ? -3.188 8.352 -9.921 1.00 91.88 93 VAL A N 1
ATOM 760 C CA . VAL A 1 93 ? -3.207 9.205 -11.106 1.00 91.88 93 VAL A CA 1
ATOM 761 C C . VAL A 1 93 ? -2.240 8.613 -12.118 1.00 91.88 93 VAL A C 1
ATOM 763 O O . VAL A 1 93 ? -1.042 8.523 -11.865 1.00 91.88 93 VAL A O 1
ATOM 766 N N . ARG A 1 94 ? -2.757 8.255 -13.291 1.00 87.25 94 ARG A N 1
ATOM 767 C CA . ARG A 1 94 ? -1.950 8.016 -14.483 1.00 87.25 94 ARG A CA 1
ATOM 768 C C . ARG A 1 94 ? -1.963 9.284 -15.319 1.00 87.25 94 ARG A C 1
ATOM 770 O O . ARG A 1 94 ? -3.016 9.731 -15.781 1.00 87.25 94 ARG A O 1
ATOM 777 N N . ARG A 1 95 ? -0.783 9.866 -15.498 1.00 81.25 95 ARG A N 1
ATOM 778 C CA . ARG A 1 95 ? -0.546 10.958 -16.435 1.00 81.25 95 ARG A CA 1
ATOM 779 C C . ARG A 1 95 ? -0.162 10.369 -17.786 1.00 81.25 95 ARG A C 1
ATOM 781 O O . ARG A 1 95 ? 0.601 9.416 -17.879 1.00 81.25 95 ARG A O 1
ATOM 788 N N . GLY A 1 96 ? -0.719 10.963 -18.822 1.00 71.06 96 GLY A N 1
ATOM 789 C CA . GLY A 1 96 ? -0.515 10.628 -20.220 1.00 71.06 96 GLY A CA 1
ATOM 790 C C . GLY A 1 96 ? -1.154 11.726 -21.059 1.00 71.06 96 GLY A C 1
ATOM 791 O O . GLY A 1 96 ? -1.562 12.763 -20.518 1.00 71.06 96 GLY A O 1
ATOM 792 N N . ASP A 1 97 ? -1.257 11.514 -22.364 1.00 65.94 97 ASP A N 1
ATOM 793 C CA . ASP A 1 97 ? -2.093 12.379 -23.190 1.00 65.94 97 ASP A CA 1
ATOM 794 C C . ASP A 1 97 ? -3.583 12.252 -22.795 1.00 65.94 97 ASP A C 1
ATOM 796 O O . ASP A 1 97 ? -3.960 11.501 -21.890 1.00 65.94 97 ASP A O 1
ATOM 800 N N . VAL A 1 98 ? -4.458 13.024 -23.444 1.00 65.56 98 VAL A N 1
ATOM 801 C CA . VAL A 1 98 ? -5.900 13.032 -23.129 1.00 65.56 98 VAL A CA 1
ATOM 802 C C . VAL A 1 98 ? -6.527 11.636 -23.237 1.00 65.56 98 VAL A C 1
ATOM 804 O O . VAL A 1 98 ? -7.518 11.370 -22.562 1.00 65.56 98 VAL A O 1
ATOM 807 N N . LEU A 1 99 ? -5.950 10.743 -24.045 1.00 69.75 99 LEU A N 1
ATOM 808 C CA . LEU A 1 99 ? -6.454 9.390 -24.254 1.00 69.75 99 LEU A CA 1
ATOM 809 C C . LEU A 1 99 ? -5.993 8.416 -23.160 1.00 69.75 99 LEU A C 1
ATOM 811 O O . LEU A 1 99 ? -6.650 7.401 -22.940 1.00 69.75 99 LEU A O 1
ATOM 815 N N . GLU A 1 100 ? -4.907 8.725 -22.449 1.00 70.50 100 GLU A N 1
ATOM 816 C CA . GLU A 1 100 ? -4.313 7.850 -21.431 1.00 70.50 100 GLU A CA 1
ATOM 817 C C . GLU A 1 100 ? -4.433 8.361 -19.986 1.00 70.50 100 GLU A C 1
ATOM 819 O O . GLU A 1 100 ? -4.057 7.658 -19.039 1.00 70.50 100 GLU A O 1
ATOM 824 N N . ARG A 1 101 ? -4.949 9.578 -19.788 1.00 81.19 101 ARG A N 1
ATOM 825 C CA . ARG A 1 101 ? -5.111 10.169 -18.457 1.00 81.19 101 ARG A CA 1
ATOM 826 C C . ARG A 1 101 ? -6.251 9.502 -17.682 1.00 81.19 101 ARG A C 1
ATOM 828 O O . ARG A 1 101 ? -7.401 9.527 -18.108 1.00 81.19 101 ARG A O 1
ATOM 835 N N . ALA A 1 102 ? -5.949 9.020 -16.479 1.00 85.88 102 ALA A N 1
ATOM 836 C CA . ALA A 1 102 ? -6.942 8.476 -15.554 1.00 85.88 102 ALA A CA 1
ATOM 837 C C . ALA A 1 102 ? -6.620 8.860 -14.105 1.00 85.88 102 ALA A C 1
ATOM 839 O O . ALA A 1 102 ? -5.454 8.993 -13.733 1.00 85.88 102 ALA A O 1
ATOM 840 N N . ALA A 1 103 ? -7.654 9.030 -13.285 1.00 90.19 103 ALA A N 1
ATOM 841 C CA . ALA A 1 103 ? -7.518 9.242 -11.852 1.00 90.19 103 ALA A CA 1
ATOM 842 C C . ALA A 1 103 ? -8.603 8.460 -11.115 1.00 90.19 103 ALA A C 1
ATOM 844 O O . ALA A 1 103 ? -9.755 8.442 -11.546 1.00 90.19 103 ALA A O 1
ATOM 845 N N . PHE A 1 104 ? -8.225 7.834 -10.007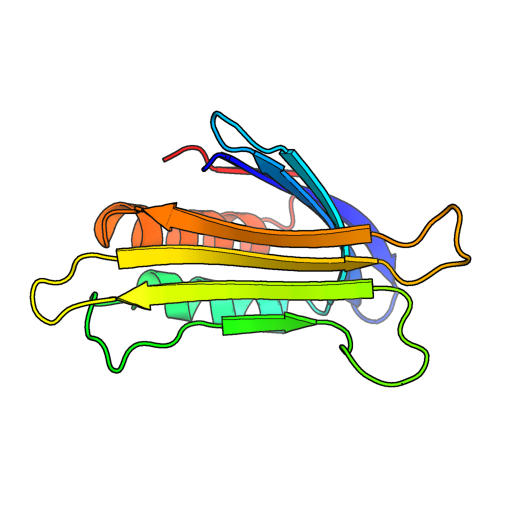 1.00 92.00 104 PHE A N 1
ATOM 846 C CA . PHE A 1 104 ? -9.136 7.092 -9.145 1.00 92.00 104 PHE A CA 1
ATOM 847 C C . PHE A 1 104 ? -8.896 7.508 -7.702 1.00 92.00 104 PHE A C 1
ATOM 849 O O . PHE A 1 104 ? -7.748 7.640 -7.287 1.00 92.00 104 PHE A O 1
ATOM 856 N N . ASP A 1 105 ? -9.969 7.695 -6.945 1.00 94.00 105 ASP A N 1
ATOM 857 C CA . ASP A 1 105 ? -9.914 7.900 -5.503 1.00 94.00 105 ASP A CA 1
ATOM 858 C C . ASP A 1 105 ? -11.129 7.219 -4.885 1.00 94.00 105 ASP A C 1
ATOM 860 O O . ASP A 1 105 ? -12.268 7.595 -5.169 1.00 94.00 105 ASP A O 1
ATOM 864 N N . TYR A 1 106 ? -10.895 6.172 -4.102 1.00 92.50 106 TYR A N 1
ATOM 865 C CA . TYR A 1 106 ? -11.965 5.489 -3.3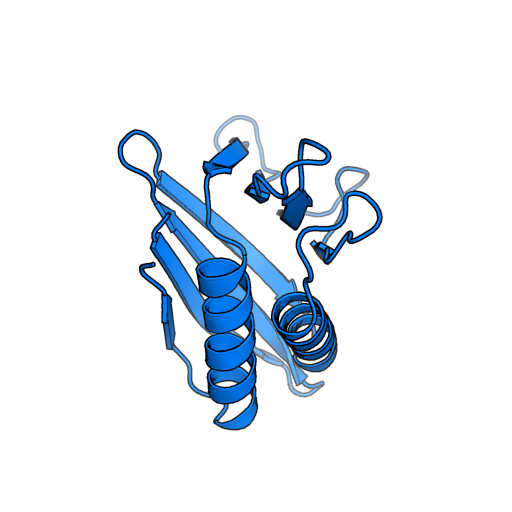96 1.00 92.50 106 TYR A CA 1
ATOM 866 C C . TYR A 1 106 ? -11.471 4.875 -2.091 1.00 92.50 106 TYR A C 1
ATOM 868 O O . TYR A 1 106 ? -10.291 4.561 -1.910 1.00 92.50 106 TYR A O 1
ATOM 876 N N . SER A 1 107 ? -12.423 4.674 -1.187 1.00 94.06 107 SER A N 1
ATOM 877 C CA . SER A 1 107 ? -12.206 4.100 0.134 1.00 94.06 107 SER A CA 1
ATOM 878 C C . SER A 1 107 ? -13.070 2.861 0.306 1.00 94.06 107 SER A C 1
ATOM 880 O O . SER A 1 107 ? -14.227 2.842 -0.109 1.00 94.06 107 SER A O 1
ATOM 882 N N . SER A 1 108 ? -12.516 1.837 0.947 1.00 93.69 108 SER A N 1
ATOM 883 C CA . SER A 1 108 ? -13.263 0.674 1.426 1.00 93.69 108 SER A CA 1
ATOM 884 C C . SER A 1 108 ? -13.222 0.681 2.941 1.00 93.69 108 SER A C 1
ATOM 886 O O . SER A 1 108 ? -12.136 0.746 3.516 1.00 93.69 108 SER A O 1
ATOM 888 N N . GLU A 1 109 ? -14.384 0.571 3.576 1.00 94.75 109 GLU A N 1
ATOM 889 C CA . GLU A 1 109 ? -14.453 0.278 5.006 1.00 94.75 109 GLU A CA 1
ATOM 890 C C . GLU A 1 109 ? -13.730 -1.045 5.283 1.00 94.75 109 GLU A C 1
ATOM 892 O O . GLU A 1 109 ? -13.830 -1.997 4.495 1.00 94.75 109 GLU A O 1
ATOM 897 N N . MET A 1 110 ? -12.929 -1.059 6.346 1.00 94.19 110 MET A N 1
A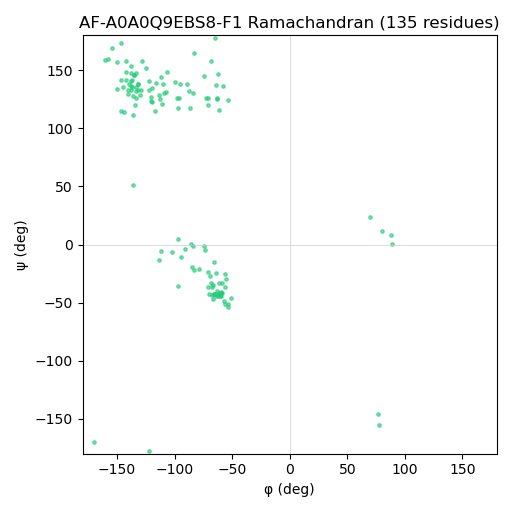TOM 898 C CA . MET A 1 110 ? -12.140 -2.208 6.768 1.00 94.19 110 MET A CA 1
ATOM 899 C C . MET A 1 110 ? -11.964 -2.186 8.281 1.00 94.19 110 MET A C 1
ATOM 901 O O . MET A 1 110 ? -11.568 -1.176 8.856 1.00 94.19 110 MET A O 1
ATOM 905 N N . GLU A 1 111 ? -12.185 -3.336 8.909 1.00 95.19 111 GLU A N 1
ATOM 906 C CA . GLU A 1 111 ? -11.872 -3.540 10.320 1.00 95.19 111 GLU A CA 1
ATOM 907 C C . GLU A 1 111 ? -10.367 -3.391 10.578 1.00 95.19 111 GLU A C 1
ATOM 909 O O . GLU A 1 111 ? -9.546 -3.819 9.759 1.00 95.19 111 GLU A O 1
ATOM 914 N N . VAL A 1 112 ? -9.993 -2.880 11.756 1.00 96.12 112 VAL A N 1
ATOM 915 C CA . VAL A 1 112 ? -8.585 -2.760 12.193 1.00 96.12 112 VAL A C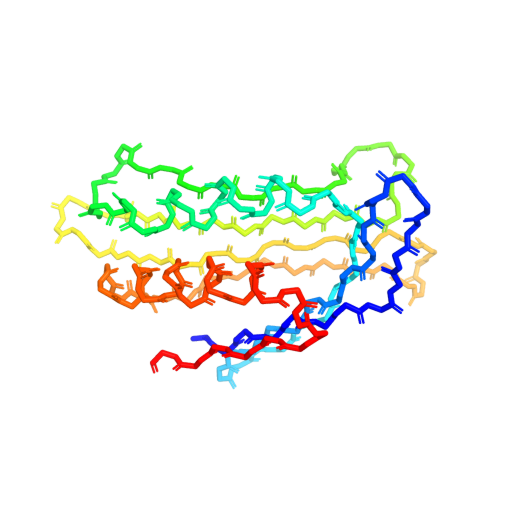A 1
ATOM 916 C C . VAL A 1 112 ? -7.853 -4.095 12.038 1.00 96.12 112 VAL A C 1
ATOM 918 O O . VAL A 1 112 ? -6.794 -4.165 11.421 1.00 96.12 112 VAL A O 1
ATOM 921 N N . ALA A 1 113 ? -8.482 -5.192 12.470 1.00 96.31 113 ALA A N 1
ATOM 922 C CA . ALA A 1 113 ? -7.912 -6.528 12.339 1.00 96.31 113 ALA A CA 1
ATOM 923 C C . ALA A 1 113 ? -7.680 -6.949 10.876 1.00 96.31 113 ALA A C 1
ATOM 925 O O . ALA A 1 113 ? -6.741 -7.693 10.595 1.00 96.31 113 ALA A O 1
ATOM 926 N N . ALA A 1 114 ? -8.520 -6.508 9.932 1.00 96.88 114 ALA A N 1
ATOM 927 C CA . ALA A 1 114 ? -8.301 -6.769 8.511 1.00 96.88 114 ALA A CA 1
ATOM 928 C C . ALA A 1 114 ? -7.094 -5.971 7.996 1.00 96.88 114 ALA A C 1
ATOM 930 O O . ALA A 1 114 ? -6.239 -6.538 7.317 1.00 96.88 114 ALA A O 1
ATOM 931 N N . ILE A 1 115 ? -6.970 -4.701 8.390 1.00 97.75 115 ILE A N 1
ATOM 932 C CA . ILE A 1 115 ? -5.813 -3.853 8.067 1.00 97.75 115 ILE A CA 1
ATOM 933 C C . ILE A 1 115 ? -4.513 -4.459 8.621 1.00 97.75 115 ILE A C 1
ATOM 935 O O . ILE A 1 115 ? -3.535 -4.569 7.881 1.00 97.75 115 ILE A O 1
ATOM 939 N N . ASN A 1 116 ? -4.508 -4.947 9.865 1.00 98.31 116 ASN A N 1
ATOM 940 C CA . ASN A 1 116 ? -3.321 -5.597 10.425 1.00 98.31 116 ASN A CA 1
ATOM 941 C C . ASN A 1 116 ? -2.972 -6.885 9.668 1.00 98.31 116 ASN A C 1
ATOM 943 O O . ASN A 1 116 ? -1.808 -7.097 9.336 1.00 98.31 116 ASN A O 1
ATOM 947 N N . ARG A 1 117 ? -3.971 -7.717 9.317 1.00 98.31 117 ARG A N 1
ATOM 948 C CA . ARG A 1 117 ? -3.746 -8.906 8.474 1.00 98.31 117 ARG A CA 1
ATOM 949 C C . ARG A 1 117 ? -3.151 -8.534 7.118 1.00 98.31 117 ARG A C 1
ATOM 951 O O . ARG A 1 117 ? -2.238 -9.220 6.668 1.00 98.31 117 ARG A O 1
ATOM 958 N N . LEU A 1 118 ? -3.629 -7.457 6.486 1.00 98.19 118 LEU A N 1
ATOM 959 C CA . LEU A 1 118 ? -3.039 -6.940 5.251 1.00 98.19 118 LEU A CA 1
ATOM 960 C C . LEU A 1 118 ? -1.553 -6.629 5.469 1.00 98.19 118 LEU A C 1
ATOM 962 O O . LEU A 1 118 ? -0.725 -7.155 4.729 1.00 98.19 118 LEU A O 1
ATOM 966 N N . GLY A 1 119 ? -1.214 -5.875 6.519 1.00 98.31 119 GLY A N 1
ATOM 967 C CA . GLY A 1 119 ? 0.173 -5.596 6.902 1.00 98.31 119 GLY A CA 1
ATOM 968 C C . GLY A 1 119 ? 1.014 -6.863 7.070 1.00 98.31 119 GLY A C 1
ATOM 969 O O . GLY A 1 119 ? 2.049 -7.006 6.426 1.00 98.31 119 GLY A O 1
ATOM 970 N N . THR A 1 120 ? 0.538 -7.835 7.852 1.00 98.56 120 THR A N 1
ATOM 971 C CA . THR A 1 120 ? 1.257 -9.097 8.097 1.00 98.56 120 THR A CA 1
ATOM 972 C C . THR A 1 120 ? 1.488 -9.884 6.807 1.00 98.56 120 THR A C 1
ATOM 974 O O . THR A 1 120 ? 2.586 -10.387 6.575 1.00 98.56 120 THR A O 1
ATOM 977 N N . THR A 1 121 ? 0.471 -9.984 5.947 1.00 98.25 121 THR A N 1
ATOM 978 C CA . THR A 1 121 ? 0.599 -10.696 4.665 1.00 98.25 121 THR A CA 1
ATOM 979 C C . THR A 1 121 ? 1.522 -9.973 3.686 1.00 98.25 121 THR A C 1
ATOM 981 O O . THR A 1 121 ? 2.236 -10.639 2.938 1.00 98.25 121 THR A O 1
ATOM 984 N N . LEU A 1 122 ? 1.559 -8.636 3.715 1.00 98.00 122 LEU A N 1
ATOM 985 C CA . LEU A 1 122 ? 2.500 -7.843 2.926 1.00 98.00 122 LEU A CA 1
ATOM 986 C C . LEU A 1 122 ? 3.940 -8.057 3.392 1.00 98.00 122 LEU A C 1
ATOM 988 O O . LEU A 1 122 ? 4.788 -8.317 2.546 1.00 98.00 122 LEU A O 1
ATOM 992 N N . VAL A 1 123 ? 4.211 -8.012 4.704 1.00 98.56 123 VAL A N 1
ATOM 993 C CA . VAL A 1 123 ? 5.550 -8.298 5.258 1.00 98.56 123 VAL A CA 1
ATOM 994 C C . VAL A 1 123 ? 6.041 -9.657 4.758 1.00 98.56 123 VAL A C 1
ATOM 996 O O . VAL A 1 123 ? 7.088 -9.734 4.120 1.00 98.56 123 VAL A O 1
ATOM 999 N N . ALA A 1 124 ? 5.238 -10.708 4.950 1.00 98.06 124 ALA A N 1
ATOM 1000 C CA . ALA A 1 124 ? 5.602 -12.059 4.531 1.00 98.06 124 ALA A CA 1
ATOM 1001 C C . ALA A 1 124 ? 5.854 -12.163 3.015 1.00 98.06 124 ALA A C 1
ATOM 1003 O O . ALA A 1 124 ? 6.795 -12.825 2.581 1.00 98.06 124 ALA A O 1
ATOM 1004 N N . TRP A 1 125 ? 5.033 -11.502 2.195 1.00 97.75 125 TRP A N 1
ATOM 1005 C CA . TRP A 1 125 ? 5.215 -11.487 0.743 1.00 97.75 125 TRP A CA 1
ATOM 1006 C C . TRP A 1 125 ? 6.522 -10.801 0.320 1.00 97.75 125 TRP A C 1
ATOM 1008 O O . TRP A 1 125 ? 7.247 -11.341 -0.520 1.00 97.75 125 TRP A O 1
ATOM 1018 N N . ILE A 1 126 ? 6.846 -9.652 0.923 1.00 96.56 126 ILE A N 1
ATOM 1019 C CA . ILE A 1 126 ? 8.071 -8.899 0.625 1.00 96.56 126 ILE A CA 1
ATOM 1020 C C . ILE A 1 126 ? 9.307 -9.699 1.053 1.00 96.56 126 ILE A C 1
ATOM 1022 O O . ILE A 1 126 ? 10.263 -9.779 0.287 1.00 96.56 126 ILE A O 1
ATOM 1026 N N . GLU A 1 127 ? 9.283 -10.334 2.231 1.00 96.50 127 GLU A N 1
ATOM 1027 C CA . GLU A 1 127 ? 10.393 -11.161 2.734 1.00 96.50 127 GLU A CA 1
ATOM 1028 C C . GLU A 1 127 ? 10.676 -12.378 1.846 1.00 96.50 127 GLU A C 1
ATOM 1030 O O . GLU A 1 127 ? 11.834 -12.715 1.601 1.00 96.50 127 GLU A O 1
ATOM 1035 N N . VAL A 1 128 ? 9.627 -13.029 1.336 1.00 96.44 128 VAL A N 1
ATOM 1036 C CA . VAL A 1 128 ? 9.764 -14.151 0.393 1.00 96.44 128 VAL A CA 1
ATOM 1037 C C . VAL A 1 128 ? 10.253 -13.675 -0.982 1.00 96.44 128 VAL A C 1
ATOM 1039 O O . VAL A 1 128 ? 10.822 -14.463 -1.737 1.00 96.44 128 VAL A O 1
ATOM 1042 N N . GLY A 1 129 ? 10.043 -12.400 -1.327 1.00 93.12 129 GLY A N 1
ATOM 1043 C CA . GLY A 1 129 ? 10.434 -11.830 -2.617 1.00 93.12 129 GLY A CA 1
ATOM 1044 C C . GLY A 1 129 ? 9.609 -12.353 -3.799 1.00 93.12 129 GLY A C 1
ATOM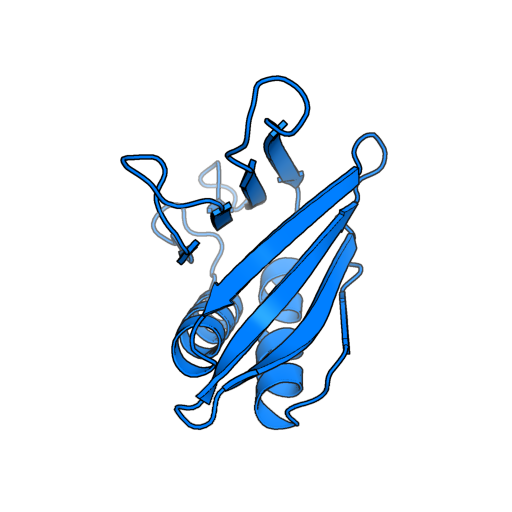 1045 O O . GLY A 1 129 ? 10.083 -12.338 -4.939 1.00 93.12 129 GLY A O 1
ATOM 1046 N N . ALA A 1 130 ? 8.388 -12.834 -3.540 1.00 94.56 130 ALA A N 1
ATOM 1047 C CA . ALA A 1 130 ? 7.514 -13.414 -4.556 1.00 94.56 130 ALA A CA 1
ATOM 1048 C C . ALA A 1 130 ? 6.999 -12.369 -5.565 1.00 94.56 130 ALA A C 1
ATOM 1050 O O . ALA A 1 130 ? 6.924 -11.174 -5.284 1.00 94.56 130 ALA A O 1
ATOM 1051 N N . ASP A 1 131 ? 6.596 -12.829 -6.750 1.00 96.69 131 ASP A N 1
ATOM 1052 C CA . ASP A 1 131 ? 6.179 -11.936 -7.840 1.00 96.69 131 ASP A CA 1
ATOM 1053 C C . ASP A 1 131 ? 4.708 -11.508 -7.762 1.00 96.69 131 ASP A C 1
ATOM 1055 O O . ASP A 1 131 ? 4.328 -10.523 -8.387 1.00 96.69 131 ASP A O 1
ATOM 1059 N N . ASP A 1 132 ? 3.871 -12.233 -7.018 1.00 97.06 132 ASP A N 1
ATOM 1060 C CA . ASP A 1 132 ? 2.428 -11.994 -6.945 1.00 97.06 132 ASP A CA 1
ATOM 1061 C C . ASP A 1 132 ? 1.958 -12.004 -5.491 1.00 97.06 132 ASP A C 1
ATOM 1063 O O . ASP A 1 132 ? 2.327 -12.877 -4.702 1.00 97.06 132 ASP A O 1
ATOM 1067 N N . PHE A 1 133 ? 1.124 -11.029 -5.162 1.00 97.81 133 PHE A N 1
ATOM 1068 C CA . PHE A 1 133 ? 0.481 -10.855 -3.873 1.00 97.81 133 PHE A CA 1
ATOM 1069 C C . PHE A 1 133 ? -1.007 -10.671 -4.091 1.00 97.81 133 PHE A C 1
ATOM 1071 O O . PHE A 1 133 ? -1.404 -9.843 -4.906 1.00 97.81 133 PHE A O 1
ATOM 1078 N N . VAL A 1 134 ? -1.833 -11.378 -3.324 1.00 97.56 134 VAL A N 1
ATOM 1079 C CA . VAL A 1 134 ? -3.286 -11.200 -3.328 1.00 97.56 134 VAL A CA 1
ATOM 1080 C C . VAL A 1 134 ? -3.781 -11.123 -1.894 1.00 97.56 134 VAL A C 1
ATOM 1082 O O . VAL A 1 134 ? -3.461 -11.977 -1.071 1.00 97.56 134 VAL A O 1
ATOM 1085 N N . TYR A 1 135 ? -4.611 -10.124 -1.626 1.00 96.81 135 TYR A N 1
ATOM 1086 C CA . TYR A 1 135 ? -5.312 -9.955 -0.368 1.00 96.81 135 TYR A CA 1
ATOM 1087 C C . TYR A 1 135 ? -6.801 -9.716 -0.618 1.00 96.81 135 TYR A C 1
ATOM 1089 O O . TYR A 1 135 ? -7.189 -8.839 -1.393 1.00 96.81 135 TYR A O 1
ATOM 1097 N N . GLU A 1 136 ? -7.631 -10.495 0.067 1.00 93.06 136 GLU A N 1
ATOM 1098 C CA . GLU A 1 136 ? -9.086 -10.389 0.057 1.00 93.06 136 GLU A CA 1
ATOM 1099 C C . GLU A 1 136 ? -9.560 -10.533 1.520 1.00 93.06 136 GLU A C 1
ATOM 1101 O O . GLU A 1 136 ? -9.305 -11.583 2.115 1.00 93.06 136 GLU A O 1
ATOM 1106 N N . PRO A 1 137 ? -10.094 -9.457 2.134 1.00 83.19 137 PRO A N 1
ATOM 1107 C CA . PRO A 1 137 ? -10.362 -9.383 3.574 1.00 83.19 137 PRO A CA 1
ATOM 1108 C C . PRO A 1 137 ? -11.492 -10.283 4.072 1.00 83.19 137 PRO A C 1
ATOM 1110 O O . PRO A 1 137 ? -12.437 -10.541 3.293 1.00 83.19 137 PRO A O 1
#

Foldseek 3Di:
DKKKKFFDDADPVQKTWIWIWDDDPVDIDIFIFIDHLVLLLVLLVLLLVQPLAQPRWSKDWGFDPDDDTQKIKMWIKGNPDPVSWIKIWIWMWGDDPPVTTDIDIDIDTDHSVLSSVSSVQSNVCSVVVDRMDIGDD

Nearest PDB structures (foldseek):
  8chv-assembly1_D  TM=4.010E-01  e=6.229E-03  Homo sapiens
  6m82-assembly1_A-2  TM=4.620E-01  e=3.024E-01  Streptomyces fradiae
  6a70-assembly1_A  TM=4.973E-01  e=1.125E+00  Homo sapiens
  6m81-assembly1_C-2  TM=4.595E-01  e=6.727E-01  Streptomyces fradiae
  4oqe-assembly1_A  TM=3.984E-01  e=6.001E-01  Streptomyces fradiae

Secondary structure (DSSP, 8-state):
-EEEEEEEEE-TTS-EEEEEEEE-SS-EEEEEEEE-HHHHHHHHHHHHT--S-TT---EEEEE-SSTT-SEEEEEEEEE-STT--EEEEEEEEE--STTT-EEEEEEEE--HHHHHHHHHHHHHHHHHT-SEEEE--

pLDDT: mean 92.91, std 7.15, range [65.56, 98.62]

Sequence (137 aa):
MKLRIVKRWQDDDGMVELELHAETRDYATRSRFYTYPDRLMRFAHELVDFSGATADRPCFEEGSQEGTSAYWIRLRALAFDARGHSLLQLSTVRRGDVLERAAFDYSSEMEVAAINRLGTTLVAWIEVGADDFVYEP

Radius of gyration: 14.74 Å; Cα contacts (8 Å, |Δi|>4): 299; chains: 1; bounding box: 39×32×42 Å

Mean predicted aligned error: 3.73 Å